Protein AF-A0A0R1SF06-F1 (afdb_monomer_lite)

Secondary structure (DSSP, 8-state):
---HHHHH--TT-EEEEE---TTTTS-EEEEHHHHHHHSSS--SEETTEEHHHHHHHHHHHHTT-----SS--S-EEEEPPP--GGGEEEEEE-

pLDDT: mean 83.61, std 7.46, range [47.97, 95.0]

Organism: NCBI:txid1423815

Radius of gyration: 17.24 Å; chains: 1; bounding box: 37×26×43 Å

Structure (mmCIF, N/CA/C/O backbone):
data_AF-A0A0R1SF06-F1
#
_entry.id   AF-A0A0R1SF06-F1
#
loop_
_atom_site.group_PDB
_atom_site.id
_atom_site.type_symbol
_atom_site.label_atom_id
_atom_site.label_alt_id
_atom_site.label_comp_id
_atom_site.label_asym_id
_atom_site.label_entity_id
_atom_site.label_seq_id
_atom_site.pdbx_PDB_ins_code
_atom_site.Cartn_x
_atom_site.Cartn_y
_atom_site.Cartn_z
_atom_site.occupancy
_atom_site.B_iso_or_equiv
_atom_site.auth_seq_id
_atom_site.auth_comp_id
_atom_site.auth_asym_id
_atom_site.auth_atom_id
_atom_site.pdbx_PDB_model_num
ATOM 1 N N . MET A 1 1 ? 2.999 -15.452 27.545 1.00 47.97 1 MET A N 1
ATOM 2 C CA . MET A 1 1 ? 3.098 -14.673 26.295 1.00 47.97 1 MET A CA 1
ATOM 3 C C . MET A 1 1 ? 2.108 -13.527 26.444 1.00 47.97 1 MET A C 1
ATOM 5 O O . MET A 1 1 ? 0.970 -13.825 26.784 1.00 47.97 1 MET A O 1
ATOM 9 N N . LYS A 1 2 ? 2.539 -12.262 26.366 1.00 64.94 2 LYS A N 1
ATOM 10 C CA . LYS A 1 2 ? 1.597 -11.126 26.392 1.00 64.94 2 LYS A CA 1
ATOM 11 C C . LYS A 1 2 ? 0.825 -11.097 25.072 1.00 64.94 2 LYS A C 1
ATOM 13 O O . LYS A 1 2 ? 1.355 -11.558 24.061 1.00 64.94 2 LYS A O 1
ATOM 18 N N . SER A 1 3 ? -0.422 -10.636 25.095 1.00 86.06 3 SER A N 1
ATOM 19 C CA . SER A 1 3 ? -1.187 -10.450 23.863 1.00 86.06 3 SER A CA 1
ATOM 20 C C . SER A 1 3 ? -0.543 -9.327 23.053 1.00 86.06 3 SER A C 1
ATOM 22 O O . SER A 1 3 ? -0.119 -8.333 23.635 1.00 86.06 3 SER A O 1
ATOM 24 N N . LEU A 1 4 ? -0.515 -9.437 21.721 1.00 79.56 4 LEU A N 1
ATOM 25 C CA . LEU A 1 4 ? -0.105 -8.325 20.849 1.00 79.56 4 LEU A CA 1
ATOM 26 C C . LEU A 1 4 ? -0.920 -7.054 21.155 1.00 79.56 4 LEU A C 1
ATOM 28 O O . LEU A 1 4 ? -0.399 -5.945 21.099 1.00 79.56 4 LEU A O 1
ATOM 32 N N . TRP A 1 5 ? -2.184 -7.216 21.562 1.00 80.75 5 TRP A N 1
ATOM 33 C CA . TRP A 1 5 ? -3.030 -6.104 21.995 1.00 80.75 5 TRP A CA 1
ATOM 34 C C . TRP A 1 5 ? -2.485 -5.363 23.215 1.00 80.75 5 TRP A C 1
ATOM 36 O O . TRP A 1 5 ? -2.641 -4.149 23.290 1.00 80.75 5 TRP A O 1
ATOM 46 N N . ASP A 1 6 ? -1.806 -6.054 24.131 1.00 83.44 6 ASP A N 1
ATOM 47 C CA . ASP A 1 6 ? -1.209 -5.422 25.312 1.00 83.44 6 ASP A CA 1
ATOM 48 C C . ASP A 1 6 ? -0.025 -4.518 24.929 1.00 83.44 6 ASP A C 1
ATOM 50 O O . ASP A 1 6 ? 0.304 -3.589 25.661 1.00 83.44 6 ASP A O 1
ATOM 54 N N . GLU A 1 7 ? 0.621 -4.784 23.788 1.00 83.69 7 GLU A N 1
ATOM 55 C CA . GLU A 1 7 ? 1.730 -3.980 23.256 1.00 83.69 7 GLU A CA 1
ATOM 56 C C . GLU A 1 7 ? 1.247 -2.806 22.397 1.00 83.69 7 GLU A C 1
ATOM 58 O O . GLU A 1 7 ? 1.929 -1.788 22.302 1.00 83.69 7 GLU A O 1
ATOM 63 N N . LEU A 1 8 ? 0.065 -2.928 21.786 1.00 81.25 8 LEU A N 1
ATOM 64 C CA . LEU A 1 8 ? -0.551 -1.870 20.980 1.00 81.25 8 LEU A CA 1
ATOM 65 C C . LEU A 1 8 ? -1.399 -0.903 21.820 1.00 81.25 8 LEU A C 1
ATOM 67 O O . LEU A 1 8 ? -1.599 0.242 21.412 1.00 81.25 8 LEU A O 1
ATOM 71 N N . ASN A 1 9 ? -1.869 -1.331 22.993 1.00 83.44 9 ASN A N 1
ATOM 72 C CA . ASN A 1 9 ? -2.647 -0.520 23.929 1.00 83.44 9 ASN A CA 1
ATOM 73 C C . ASN A 1 9 ? -1.744 0.384 24.790 1.00 83.44 9 ASN A C 1
ATOM 75 O O . ASN A 1 9 ? -1.633 0.227 26.007 1.00 83.44 9 ASN A O 1
ATOM 79 N N . VAL A 1 10 ? -1.038 1.301 24.130 1.00 82.81 10 VAL A N 1
ATOM 80 C CA . VAL A 1 10 ? -0.123 2.258 24.762 1.00 82.81 10 VAL A CA 1
ATOM 81 C C . VAL A 1 10 ? -0.706 3.658 24.650 1.00 82.81 10 VAL A C 1
ATOM 83 O O . 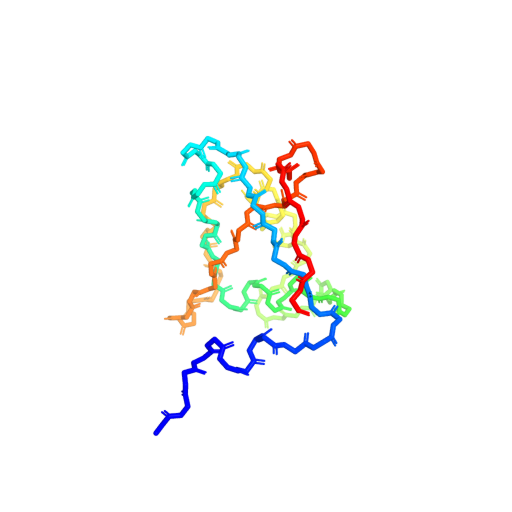VAL A 1 10 ? -1.178 4.066 23.590 1.00 82.81 10 VAL 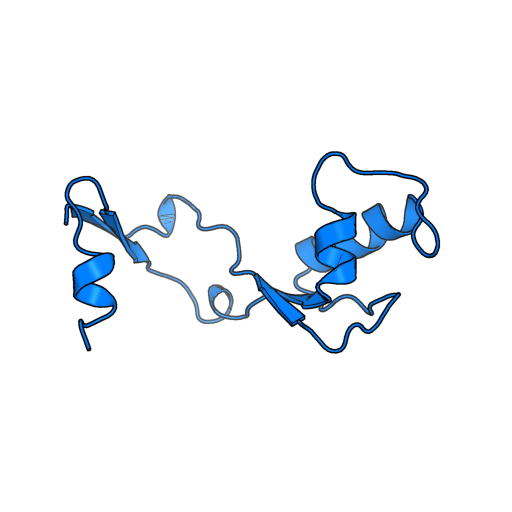A O 1
ATOM 86 N N . LYS A 1 11 ? -0.614 4.418 25.745 1.00 83.62 11 LYS A N 1
ATOM 87 C CA . LYS A 1 11 ? -1.095 5.798 25.820 1.00 83.62 11 LYS A CA 1
ATOM 88 C C . LYS A 1 11 ? -0.520 6.642 24.679 1.00 83.62 11 LYS A C 1
ATOM 90 O O . LYS A 1 11 ? 0.694 6.810 24.580 1.00 83.62 11 LYS A O 1
ATOM 95 N N . GLY A 1 12 ? -1.411 7.226 23.882 1.00 84.12 12 GLY A N 1
ATOM 96 C CA . GLY A 1 12 ? -1.063 8.039 22.711 1.00 84.12 12 GLY A CA 1
ATOM 97 C C . GLY A 1 12 ? -1.276 7.326 21.376 1.00 84.12 12 GLY A C 1
ATOM 98 O O . GLY A 1 12 ? -1.221 7.983 20.337 1.00 84.12 12 GLY A O 1
ATOM 99 N N . ASN A 1 13 ? -1.572 6.025 21.398 1.00 88.81 13 ASN A N 1
ATOM 100 C CA . ASN A 1 13 ? -2.025 5.307 20.217 1.00 88.81 13 ASN A CA 1
ATOM 101 C C . ASN A 1 13 ? -3.511 5.574 19.951 1.00 88.81 13 ASN A C 1
ATOM 103 O O . ASN A 1 13 ? -4.298 5.853 20.858 1.00 88.81 13 ASN A O 1
ATOM 107 N N . PHE A 1 14 ? -3.889 5.455 18.680 1.00 89.19 14 PHE A N 1
ATOM 108 C CA . PHE A 1 14 ? -5.270 5.572 18.233 1.00 89.19 14 PHE A CA 1
ATOM 109 C C . PHE A 1 14 ? -5.678 4.326 17.453 1.00 89.19 14 PHE A C 1
ATOM 111 O O . PHE A 1 14 ? -4.910 3.818 16.635 1.00 89.19 14 PHE A O 1
ATOM 118 N N . LEU A 1 15 ? -6.906 3.872 17.676 1.00 89.12 15 LEU A N 1
ATOM 119 C CA . LEU A 1 15 ? -7.579 2.881 16.849 1.00 89.12 15 LEU A CA 1
ATOM 120 C C . LEU A 1 15 ? -8.481 3.609 15.848 1.00 89.12 15 LEU A C 1
ATOM 122 O O . LEU A 1 15 ? -9.303 4.439 16.242 1.00 89.12 15 LEU A O 1
ATOM 126 N N . LEU A 1 16 ? -8.330 3.292 14.564 1.00 89.88 16 LEU A N 1
ATOM 127 C CA . LEU A 1 16 ? -9.155 3.836 13.487 1.00 89.88 16 LEU A CA 1
ATOM 128 C C . LEU A 1 16 ? -10.174 2.784 13.048 1.00 89.88 16 LEU A C 1
ATOM 130 O O . LEU A 1 16 ? -9.793 1.681 12.659 1.00 89.88 16 LEU A O 1
ATOM 134 N N . GLU A 1 17 ? -11.457 3.130 13.085 1.00 91.44 17 GLU A N 1
ATOM 135 C CA . GLU A 1 17 ? -12.501 2.358 12.410 1.00 91.44 17 GLU A CA 1
ATOM 136 C C . GLU A 1 17 ? -12.661 2.902 10.994 1.00 91.44 17 GLU A C 1
ATOM 138 O O . GLU A 1 17 ? -12.894 4.101 10.809 1.00 91.44 17 GLU A O 1
ATOM 143 N N . LEU A 1 18 ? -12.529 2.024 10.003 1.00 88.88 18 LEU A N 1
ATOM 144 C CA . LEU A 1 18 ? -12.602 2.392 8.596 1.00 88.88 18 LEU A CA 1
ATOM 145 C C . LEU A 1 18 ? -13.863 1.810 7.955 1.00 88.88 18 LEU A C 1
ATOM 147 O O . LEU A 1 18 ? -14.149 0.625 8.120 1.00 88.88 18 LEU A O 1
ATOM 151 N N . GLU A 1 19 ? -14.580 2.627 7.188 1.00 90.19 19 GLU A N 1
ATOM 152 C CA . GLU A 1 19 ? -15.711 2.199 6.364 1.00 90.19 19 GLU A CA 1
ATOM 153 C C . GLU A 1 19 ? -15.291 2.224 4.896 1.00 90.19 19 GLU A C 1
ATOM 155 O O . GLU A 1 19 ? -15.017 3.279 4.331 1.00 90.19 19 GLU A O 1
ATOM 160 N N . ASN A 1 20 ? -15.194 1.037 4.296 1.00 83.06 20 ASN A N 1
ATOM 161 C CA . ASN A 1 20 ? -14.627 0.843 2.968 1.00 83.06 20 ASN A CA 1
ATOM 162 C C . ASN A 1 20 ? -15.423 -0.179 2.160 1.00 83.06 20 ASN A C 1
ATOM 164 O O . ASN A 1 20 ? -16.055 -1.075 2.723 1.00 83.06 20 ASN A O 1
ATOM 168 N N . ASP A 1 21 ? -15.337 -0.083 0.835 1.00 79.88 21 ASP A N 1
ATOM 169 C CA . ASP A 1 21 ? -15.844 -1.123 -0.053 1.00 79.88 21 ASP A CA 1
ATOM 170 C C . ASP A 1 21 ? -14.912 -2.353 -0.090 1.00 79.88 21 ASP A C 1
ATOM 172 O O . ASP A 1 21 ? -13.773 -2.345 0.385 1.00 79.88 21 ASP A O 1
ATOM 176 N N . SER A 1 22 ? -15.397 -3.450 -0.673 1.00 71.00 22 SER A N 1
ATOM 177 C CA . SER A 1 22 ? -14.612 -4.679 -0.825 1.00 71.00 22 SER A CA 1
ATOM 178 C C . SER A 1 22 ? -13.394 -4.519 -1.743 1.00 71.00 22 SER A C 1
ATOM 180 O O . SER A 1 22 ? -12.494 -5.355 -1.698 1.00 71.00 22 SER A O 1
ATOM 182 N N . LEU A 1 23 ? -13.358 -3.481 -2.587 1.00 69.69 23 LEU A N 1
ATOM 183 C CA . LEU A 1 23 ? -12.243 -3.216 -3.497 1.00 69.69 23 LEU A CA 1
ATOM 184 C C . LEU A 1 23 ? -11.059 -2.592 -2.752 1.00 69.69 23 LEU A C 1
ATOM 186 O O . LEU A 1 23 ? -9.920 -2.891 -3.094 1.00 69.69 23 LEU A O 1
ATOM 190 N N . PHE A 1 24 ? -11.298 -1.812 -1.696 1.00 69.25 24 PHE A N 1
ATOM 191 C CA . PHE A 1 24 ? -10.248 -1.280 -0.823 1.00 69.25 24 PHE A CA 1
ATOM 192 C C . PHE A 1 24 ? -9.425 -2.383 -0.142 1.00 69.25 24 PHE A C 1
ATOM 194 O O . PHE A 1 24 ? -8.217 -2.246 0.042 1.00 69.25 24 PHE A O 1
ATOM 201 N N . LEU A 1 25 ? -10.061 -3.504 0.213 1.00 67.31 25 LEU A N 1
ATOM 202 C CA . LEU A 1 25 ? -9.369 -4.655 0.802 1.00 67.31 25 LEU A CA 1
ATOM 203 C C . LEU A 1 25 ? -8.531 -5.437 -0.220 1.00 67.31 25 LEU A C 1
ATOM 205 O O . LEU A 1 25 ? -7.772 -6.326 0.175 1.00 67.31 25 LEU A O 1
ATOM 209 N N . ASN A 1 26 ? -8.632 -5.112 -1.514 1.00 71.69 26 ASN A N 1
ATOM 210 C CA . ASN A 1 26 ? -7.800 -5.708 -2.547 1.00 71.69 26 ASN A CA 1
ATOM 211 C C . ASN A 1 26 ? -6.380 -5.146 -2.432 1.00 71.69 26 ASN A C 1
ATOM 213 O O . ASN A 1 26 ? -6.036 -4.098 -2.979 1.00 71.69 26 ASN A O 1
ATOM 217 N N . THR A 1 27 ? -5.577 -5.825 -1.623 1.00 75.38 27 THR A N 1
ATOM 218 C CA . THR A 1 27 ? -4.237 -5.383 -1.260 1.00 75.38 27 THR A CA 1
ATOM 219 C C . THR A 1 27 ? -3.343 -5.404 -2.493 1.00 75.38 27 THR A C 1
ATOM 221 O O . THR A 1 27 ? -3.327 -6.378 -3.248 1.00 75.38 27 THR A O 1
ATOM 224 N N . LEU A 1 28 ? -2.571 -4.338 -2.696 1.00 78.69 28 LEU A N 1
ATOM 225 C CA . LEU A 1 28 ? -1.598 -4.296 -3.776 1.00 78.69 28 LEU A CA 1
ATOM 226 C C . LEU A 1 28 ? -0.394 -5.139 -3.384 1.00 78.69 28 LEU A C 1
ATOM 228 O O . LEU A 1 28 ? 0.410 -4.756 -2.536 1.00 78.69 28 LEU A O 1
ATOM 232 N N . MET A 1 29 ? -0.305 -6.309 -4.001 1.00 82.81 29 MET A N 1
ATOM 233 C CA . MET A 1 29 ? 0.812 -7.226 -3.837 1.00 82.81 29 MET A CA 1
ATOM 234 C C . MET A 1 29 ? 1.990 -6.741 -4.685 1.00 82.81 29 MET A C 1
ATOM 236 O O . MET A 1 29 ? 1.860 -6.601 -5.902 1.00 82.81 29 MET A O 1
ATOM 240 N N . MET A 1 30 ? 3.132 -6.485 -4.051 1.00 86.50 30 MET A N 1
ATOM 241 C CA . MET A 1 30 ? 4.367 -6.058 -4.711 1.00 86.50 30 MET A CA 1
ATOM 242 C C . MET A 1 30 ? 5.547 -6.891 -4.216 1.00 86.50 30 MET A C 1
ATOM 244 O O . MET A 1 30 ? 5.607 -7.233 -3.039 1.00 86.50 30 MET A O 1
ATOM 248 N N . ASP A 1 31 ? 6.485 -7.223 -5.101 1.00 90.56 31 ASP A N 1
ATOM 249 C CA . ASP A 1 31 ? 7.745 -7.844 -4.683 1.00 90.56 31 ASP A CA 1
ATOM 250 C C . ASP A 1 31 ? 8.559 -6.874 -3.808 1.00 90.56 31 ASP A C 1
ATOM 252 O O . ASP A 1 31 ? 8.583 -5.668 -4.071 1.00 90.56 31 ASP A O 1
ATOM 256 N N . ILE A 1 32 ? 9.215 -7.382 -2.764 1.00 90.38 32 ILE A N 1
ATOM 257 C CA . ILE A 1 32 ? 9.997 -6.547 -1.846 1.00 90.38 32 ILE A CA 1
ATOM 258 C C . ILE A 1 32 ? 11.118 -5.777 -2.560 1.00 90.38 32 ILE A C 1
ATOM 260 O O . ILE A 1 32 ? 11.396 -4.642 -2.176 1.00 90.38 32 ILE A O 1
ATOM 264 N N . ASP A 1 33 ? 11.708 -6.335 -3.621 1.00 90.50 33 ASP A N 1
ATOM 265 C CA . ASP A 1 33 ? 12.787 -5.677 -4.367 1.00 90.50 33 ASP A CA 1
ATOM 266 C C . ASP A 1 33 ? 12.252 -4.474 -5.164 1.00 90.50 33 ASP A C 1
ATOM 268 O O . ASP A 1 33 ? 12.866 -3.404 -5.186 1.00 90.50 33 ASP A O 1
ATOM 272 N N . ASP A 1 34 ? 11.059 -4.610 -5.757 1.00 89.31 34 ASP A N 1
ATOM 273 C CA . ASP A 1 34 ? 10.367 -3.510 -6.441 1.00 89.31 34 ASP A CA 1
ATOM 274 C C . ASP A 1 34 ? 9.977 -2.403 -5.446 1.00 89.31 34 ASP A C 1
ATOM 276 O O . ASP A 1 34 ? 10.086 -1.216 -5.766 1.00 89.31 34 ASP A O 1
ATOM 280 N N . PHE A 1 35 ? 9.555 -2.779 -4.233 1.00 88.50 35 PHE A N 1
ATOM 281 C CA . PHE A 1 35 ? 9.241 -1.824 -3.172 1.00 88.50 35 PHE A CA 1
ATOM 282 C C . PHE A 1 35 ? 10.488 -1.058 -2.723 1.00 88.50 35 PHE A C 1
ATOM 284 O O . PHE A 1 35 ? 10.479 0.173 -2.703 1.00 88.50 35 PHE A O 1
ATOM 291 N N . GLN A 1 36 ? 11.575 -1.768 -2.410 1.00 88.94 36 GLN A N 1
ATOM 292 C CA . GLN A 1 36 ? 12.836 -1.166 -1.978 1.00 88.94 36 GLN A CA 1
ATOM 293 C C . GLN A 1 36 ? 13.433 -0.248 -3.044 1.00 88.94 36 GLN A C 1
ATOM 295 O O . GLN A 1 36 ? 13.948 0.817 -2.711 1.00 88.94 36 GLN A O 1
ATOM 300 N N . PHE A 1 37 ? 13.313 -0.610 -4.323 1.00 90.06 37 PHE A N 1
ATOM 301 C CA . PHE A 1 37 ? 13.746 0.242 -5.428 1.00 90.06 37 PHE A CA 1
ATOM 302 C C . PHE A 1 37 ? 12.995 1.586 -5.487 1.00 90.06 37 PHE A C 1
ATOM 304 O O . PHE A 1 37 ? 13.577 2.606 -5.859 1.00 90.06 37 PHE A O 1
ATOM 311 N N . LEU A 1 38 ? 11.715 1.609 -5.100 1.00 88.25 38 LEU A N 1
ATOM 312 C CA . LEU A 1 38 ? 10.905 2.829 -5.043 1.00 88.25 38 LEU A CA 1
ATOM 313 C C . LEU A 1 38 ? 11.074 3.632 -3.744 1.00 88.25 38 LEU A C 1
ATOM 315 O O . LEU A 1 38 ? 10.550 4.747 -3.651 1.00 88.25 38 LEU A O 1
ATOM 319 N N . MET A 1 39 ? 11.772 3.104 -2.737 1.00 88.31 39 MET A N 1
ATOM 320 C CA . MET A 1 39 ? 11.971 3.822 -1.482 1.00 88.31 39 MET A CA 1
ATOM 321 C C . MET A 1 39 ? 12.924 5.014 -1.668 1.00 88.31 39 MET A C 1
ATOM 323 O O . MET A 1 39 ? 13.960 4.891 -2.321 1.00 88.31 39 MET A O 1
ATOM 327 N N . PRO A 1 40 ? 12.626 6.180 -1.067 1.00 85.31 40 PRO A N 1
ATOM 328 C CA . PRO A 1 40 ? 13.562 7.295 -1.049 1.00 85.31 40 PRO A CA 1
ATOM 329 C C . PRO A 1 40 ? 14.882 6.949 -0.328 1.00 85.31 40 PRO A C 1
ATOM 331 O O . PRO A 1 40 ? 14.841 6.304 0.722 1.00 85.31 40 PRO A O 1
ATOM 334 N N . PRO A 1 41 ? 16.037 7.453 -0.808 1.00 86.50 41 PRO A N 1
ATOM 335 C CA . PRO A 1 41 ? 16.206 8.212 -2.047 1.00 86.50 41 PRO A CA 1
ATOM 336 C C . PRO A 1 41 ? 16.082 7.306 -3.281 1.00 86.50 41 PRO A C 1
ATOM 338 O O . PRO A 1 41 ? 16.752 6.283 -3.371 1.00 86.50 41 PRO A O 1
ATOM 341 N N . ILE A 1 42 ? 15.259 7.713 -4.252 1.00 83.25 42 ILE A N 1
ATOM 342 C CA . ILE A 1 42 ? 15.032 6.915 -5.461 1.00 83.25 42 ILE A CA 1
ATOM 343 C C . ILE A 1 42 ? 16.280 6.989 -6.344 1.00 83.25 42 ILE A C 1
ATOM 345 O O . ILE A 1 42 ? 16.636 8.056 -6.850 1.00 83.25 42 ILE A O 1
ATOM 349 N N . ILE A 1 43 ? 16.938 5.849 -6.537 1.00 84.00 43 ILE A N 1
ATOM 350 C CA . ILE A 1 43 ? 18.130 5.729 -7.378 1.00 84.00 43 ILE A CA 1
ATOM 351 C C . ILE A 1 43 ? 17.677 5.386 -8.801 1.00 84.00 43 ILE A C 1
ATOM 353 O O . ILE A 1 43 ? 17.192 4.291 -9.056 1.00 84.00 43 ILE A O 1
ATOM 357 N N . THR A 1 44 ? 17.847 6.296 -9.763 1.00 82.94 44 THR A N 1
ATOM 358 C CA . THR A 1 44 ? 17.369 6.103 -11.152 1.00 82.94 44 THR A CA 1
ATOM 359 C C . THR A 1 44 ? 18.189 5.095 -11.965 1.00 82.94 44 THR A C 1
ATOM 361 O O . THR A 1 44 ? 17.767 4.669 -13.043 1.00 82.94 44 THR A O 1
ATOM 364 N N . TRP A 1 45 ? 19.346 4.679 -11.448 1.00 82.19 45 TRP A N 1
ATOM 365 C CA . TRP A 1 45 ? 20.216 3.683 -12.060 1.00 82.19 45 TRP A CA 1
ATOM 366 C C . TRP A 1 45 ? 20.739 2.714 -10.995 1.00 82.19 45 TRP A C 1
ATOM 368 O O . TRP A 1 45 ? 21.669 3.030 -10.257 1.00 82.19 45 TRP A O 1
ATOM 378 N N . MET A 1 46 ? 20.123 1.536 -10.900 1.00 83.88 46 MET A N 1
ATOM 379 C CA . MET A 1 46 ? 20.503 0.495 -9.946 1.00 83.88 46 MET A CA 1
ATOM 380 C C . MET A 1 46 ? 20.252 -0.871 -10.585 1.00 83.88 46 MET A C 1
ATOM 382 O O . MET A 1 46 ? 19.142 -1.381 -10.467 1.00 83.88 46 MET A O 1
ATOM 386 N N . PRO A 1 47 ? 21.232 -1.474 -11.285 1.00 86.31 47 PRO A N 1
ATOM 387 C CA . PRO A 1 47 ? 21.032 -2.756 -11.956 1.00 86.31 47 PRO A CA 1
ATOM 388 C C . PRO A 1 47 ? 20.392 -3.808 -11.024 1.00 86.31 47 PRO A C 1
ATOM 390 O O . PRO A 1 47 ? 20.860 -3.958 -9.897 1.00 86.31 47 PRO A O 1
ATOM 393 N N . PRO A 1 48 ? 19.345 -4.535 -11.465 1.00 88.50 48 PRO A N 1
ATOM 394 C CA . PRO A 1 48 ? 18.790 -4.566 -12.823 1.00 88.50 48 PRO A CA 1
ATOM 395 C C . PRO A 1 48 ? 17.781 -3.448 -13.135 1.00 88.50 48 PRO A C 1
ATOM 397 O O . PRO A 1 48 ? 17.294 -3.371 -14.264 1.00 88.50 48 PRO A O 1
ATOM 400 N N . TYR A 1 49 ? 17.438 -2.606 -12.169 1.00 90.38 49 TYR A N 1
ATOM 401 C CA . TYR A 1 49 ? 16.467 -1.529 -12.289 1.00 90.38 49 TYR A CA 1
ATOM 402 C C . TYR A 1 49 ? 17.019 -0.274 -12.975 1.00 90.38 49 TYR A C 1
ATOM 404 O O . TYR A 1 49 ? 18.212 0.041 -12.938 1.00 90.38 49 TYR A O 1
ATOM 412 N N . ASN A 1 50 ? 16.118 0.458 -13.622 1.00 91.38 50 ASN A N 1
ATOM 413 C CA . ASN A 1 50 ? 16.387 1.758 -14.219 1.00 91.38 50 ASN A CA 1
ATOM 414 C C . ASN A 1 50 ? 15.161 2.677 -14.109 1.00 91.38 50 ASN A C 1
ATOM 416 O O . ASN A 1 50 ? 14.090 2.271 -13.666 1.00 91.38 50 ASN A O 1
ATOM 420 N N . GLU A 1 51 ? 15.299 3.917 -14.562 1.00 91.19 51 GLU A N 1
ATOM 421 C CA . GLU A 1 51 ? 14.239 4.926 -14.505 1.00 91.19 51 GLU A CA 1
ATOM 422 C C . GLU A 1 51 ? 12.907 4.491 -15.153 1.00 91.19 51 GLU A C 1
ATOM 424 O O . GLU A 1 51 ? 11.828 4.821 -14.656 1.00 91.19 51 GLU A O 1
ATOM 429 N N . SER A 1 52 ? 12.947 3.684 -16.220 1.00 90.94 52 SER A N 1
ATOM 430 C CA . SER A 1 52 ? 11.717 3.175 -16.846 1.00 90.94 52 SER A CA 1
ATOM 431 C C . SER A 1 52 ? 10.952 2.202 -15.940 1.00 90.94 52 SER A C 1
ATOM 433 O O . SER A 1 52 ? 9.722 2.131 -16.016 1.00 90.94 52 SER A O 1
ATOM 435 N N . ASP A 1 53 ? 11.648 1.503 -15.036 1.00 90.69 53 ASP A N 1
ATOM 436 C CA . ASP A 1 53 ? 11.013 0.645 -14.037 1.00 90.69 53 ASP A CA 1
ATOM 437 C C . ASP A 1 53 ? 10.239 1.455 -13.003 1.00 90.69 53 ASP A C 1
ATOM 439 O O . ASP A 1 53 ? 9.158 1.025 -12.615 1.00 90.69 53 ASP A O 1
ATOM 443 N N . ILE A 1 54 ? 10.717 2.647 -12.628 1.00 89.75 54 ILE A N 1
ATOM 444 C CA . ILE A 1 54 ? 9.986 3.550 -11.725 1.00 89.75 54 ILE A CA 1
ATOM 445 C C . ILE A 1 54 ? 8.618 3.854 -12.333 1.00 89.75 54 ILE A C 1
ATOM 447 O O . ILE A 1 54 ? 7.580 3.607 -11.721 1.00 89.75 54 ILE A O 1
ATOM 451 N N . THR A 1 55 ? 8.617 4.321 -13.584 1.00 89.31 55 THR A N 1
ATOM 452 C CA . THR A 1 55 ? 7.390 4.689 -14.300 1.00 89.31 55 THR A CA 1
ATOM 453 C C . THR A 1 55 ? 6.450 3.490 -14.440 1.00 89.31 55 THR A C 1
ATOM 455 O O . THR A 1 55 ? 5.245 3.609 -14.224 1.00 89.31 55 THR A O 1
ATOM 458 N N . ARG A 1 56 ? 6.988 2.310 -14.770 1.00 89.56 56 ARG A N 1
ATOM 459 C CA . ARG A 1 56 ? 6.213 1.069 -14.883 1.00 89.56 56 ARG A CA 1
ATOM 460 C C . ARG A 1 56 ? 5.572 0.666 -13.554 1.00 89.56 56 ARG A C 1
ATOM 462 O O . ARG A 1 56 ? 4.373 0.400 -13.532 1.00 89.56 56 ARG A O 1
ATOM 469 N N . ILE A 1 57 ? 6.349 0.598 -12.471 1.00 87.00 57 ILE A N 1
ATOM 470 C CA . ILE A 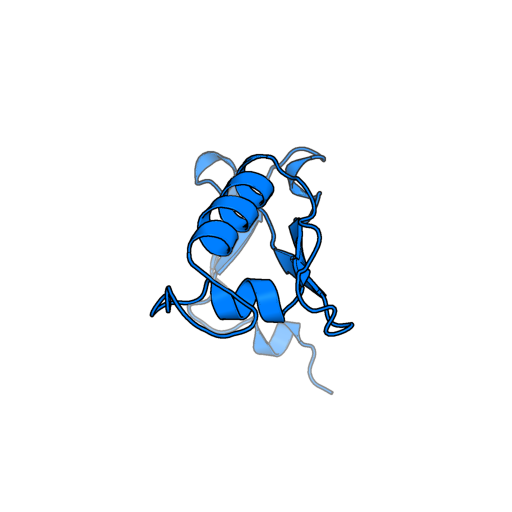1 57 ? 5.858 0.141 -11.166 1.00 87.00 57 ILE A CA 1
ATOM 471 C C . ILE A 1 57 ? 4.832 1.148 -10.624 1.00 87.00 57 ILE A C 1
ATOM 473 O O . ILE A 1 57 ? 3.735 0.739 -10.253 1.00 87.00 57 ILE A O 1
ATOM 477 N N . VAL A 1 58 ? 5.108 2.457 -10.688 1.00 85.25 58 VAL A N 1
ATOM 478 C CA . VAL A 1 58 ? 4.174 3.511 -10.244 1.00 85.25 58 VAL A CA 1
ATOM 479 C C . VAL A 1 58 ? 2.850 3.469 -11.014 1.00 85.25 58 VAL A C 1
ATOM 481 O O . VAL A 1 58 ? 1.786 3.483 -10.396 1.00 85.25 58 VAL A O 1
ATOM 484 N N . ASN A 1 59 ? 2.884 3.352 -12.346 1.00 84.81 59 ASN A N 1
ATOM 485 C CA . ASN A 1 59 ? 1.661 3.259 -13.151 1.00 84.81 59 ASN A CA 1
ATOM 486 C C . ASN A 1 59 ? 0.834 2.007 -12.818 1.00 84.81 59 ASN A C 1
ATOM 488 O O . ASN A 1 59 ? -0.396 2.062 -12.832 1.00 84.81 59 ASN A O 1
ATOM 492 N N . ASN A 1 60 ? 1.490 0.883 -12.515 1.00 83.50 60 ASN A N 1
ATOM 493 C CA . ASN A 1 60 ? 0.806 -0.349 -12.125 1.00 83.50 60 ASN A CA 1
ATOM 494 C C . ASN A 1 60 ? 0.119 -0.199 -10.761 1.00 83.50 60 ASN A C 1
ATOM 496 O O . ASN A 1 60 ? -1.063 -0.519 -10.654 1.00 83.50 60 ASN A O 1
ATOM 500 N N . ILE A 1 61 ? 0.809 0.373 -9.764 1.00 80.38 61 ILE A N 1
ATOM 501 C CA . ILE A 1 61 ? 0.231 0.700 -8.447 1.00 80.38 61 ILE A CA 1
ATOM 502 C C . ILE A 1 61 ? -1.018 1.570 -8.621 1.00 80.38 61 IL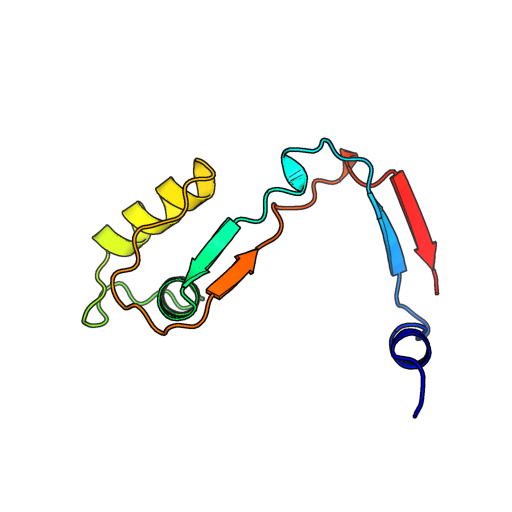E A C 1
ATOM 504 O O . ILE A 1 61 ? -2.080 1.238 -8.101 1.00 80.38 61 ILE A O 1
ATOM 508 N N . GLN A 1 62 ? -0.918 2.654 -9.399 1.00 77.25 62 GLN A N 1
ATOM 509 C CA . GLN A 1 62 ? -2.029 3.587 -9.631 1.00 77.25 62 GLN A CA 1
ATOM 510 C C . GLN A 1 62 ? -3.245 2.932 -10.299 1.00 77.25 62 GLN A C 1
ATOM 512 O O . GLN A 1 62 ? -4.370 3.388 -10.112 1.00 77.25 62 GLN A O 1
ATOM 517 N N . ARG A 1 63 ? -3.035 1.869 -11.082 1.00 77.38 63 ARG A N 1
ATOM 518 C CA . ARG A 1 63 ? -4.097 1.120 -11.773 1.00 77.38 63 ARG A CA 1
ATOM 519 C C . ARG A 1 63 ? -4.579 -0.106 -11.001 1.00 77.38 63 ARG A C 1
ATOM 521 O O . ARG A 1 63 ? -5.386 -0.863 -11.536 1.00 77.38 63 ARG A O 1
ATOM 528 N N . GLY A 1 64 ? -4.069 -0.341 -9.792 1.00 74.12 64 GLY A N 1
ATOM 529 C CA . GLY A 1 64 ? -4.390 -1.542 -9.026 1.00 74.12 64 GLY A CA 1
ATOM 530 C C . GLY A 1 64 ? -3.864 -2.836 -9.664 1.00 74.12 64 GLY A C 1
ATOM 531 O O . GLY A 1 64 ? -4.407 -3.910 -9.422 1.00 74.12 64 GLY A O 1
ATOM 532 N N . GLN A 1 65 ? -2.859 -2.749 -10.539 1.00 78.25 65 GLN A N 1
ATOM 533 C CA . GLN A 1 65 ? -2.305 -3.894 -11.257 1.00 78.25 65 GLN A CA 1
ATOM 534 C C . GLN A 1 65 ? -1.112 -4.456 -10.493 1.00 78.25 65 GLN A C 1
ATOM 536 O O . GLN A 1 65 ? -0.198 -3.713 -10.144 1.00 78.25 65 GLN A O 1
ATOM 541 N N . ILE A 1 66 ? -1.089 -5.776 -10.293 1.00 71.81 66 ILE A N 1
ATOM 542 C CA . ILE A 1 66 ? 0.069 -6.468 -9.717 1.00 71.81 66 ILE A CA 1
ATOM 543 C C . ILE A 1 66 ? 1.228 -6.340 -10.718 1.00 71.81 66 ILE A C 1
ATOM 545 O O . ILE A 1 66 ? 1.136 -6.885 -11.827 1.00 71.81 66 ILE A O 1
ATOM 549 N N . PRO A 1 67 ? 2.299 -5.591 -10.396 1.00 69.69 67 PRO A N 1
ATOM 550 C CA . PRO A 1 67 ? 3.392 -5.393 -11.327 1.00 69.69 67 PRO A CA 1
ATOM 551 C C . PRO A 1 67 ? 4.104 -6.725 -11.570 1.00 69.69 67 PRO A C 1
ATOM 553 O O . PRO A 1 67 ? 4.417 -7.465 -10.642 1.00 69.69 67 PRO A O 1
ATOM 556 N N . ARG A 1 68 ? 4.415 -7.028 -12.835 1.00 78.44 68 ARG A N 1
ATOM 557 C CA . ARG A 1 68 ? 5.384 -8.087 -13.129 1.00 78.44 68 ARG A CA 1
ATOM 558 C C . ARG A 1 68 ? 6.735 -7.634 -12.583 1.00 78.44 68 ARG A C 1
ATOM 560 O O . ARG A 1 68 ? 7.283 -6.648 -13.083 1.00 78.44 68 ARG A O 1
ATOM 567 N N . THR A 1 69 ? 7.238 -8.328 -11.571 1.00 82.81 69 THR A N 1
ATOM 568 C CA . THR A 1 69 ? 8.504 -7.950 -10.949 1.00 82.81 69 THR A CA 1
ATOM 569 C C . THR A 1 69 ? 9.698 -8.263 -11.846 1.00 82.81 69 THR A C 1
ATOM 571 O O . THR A 1 69 ? 9.669 -9.204 -12.650 1.00 82.81 69 THR A O 1
ATOM 574 N N . LYS A 1 70 ? 10.731 -7.422 -11.747 1.00 86.38 70 LYS A N 1
ATOM 575 C CA . LYS A 1 70 ? 11.992 -7.597 -12.475 1.00 86.38 70 LYS A CA 1
ATOM 576 C C . LYS A 1 70 ? 12.897 -8.612 -11.782 1.00 86.38 70 LYS A C 1
ATOM 578 O O . LYS A 1 70 ? 13.617 -9.341 -12.462 1.00 86.38 70 LYS A O 1
ATOM 583 N N . MET A 1 71 ? 12.814 -8.672 -10.457 1.00 86.00 71 MET A N 1
ATOM 584 C CA . MET A 1 71 ? 13.471 -9.655 -9.611 1.00 86.00 71 MET A CA 1
ATOM 585 C C . MET A 1 71 ? 12.417 -10.323 -8.746 1.00 86.00 71 MET A C 1
ATOM 587 O O . MET A 1 71 ? 11.741 -9.666 -7.976 1.00 86.00 71 MET A O 1
ATOM 591 N N . ASN A 1 72 ? 12.260 -11.634 -8.894 1.00 85.06 72 ASN A N 1
ATOM 592 C CA . ASN A 1 72 ? 11.382 -12.384 -8.009 1.00 85.06 72 ASN A CA 1
ATOM 593 C C . ASN A 1 72 ? 12.178 -12.779 -6.765 1.00 85.06 72 ASN A C 1
ATOM 595 O O . ASN A 1 72 ? 12.903 -13.777 -6.797 1.00 85.06 72 ASN A O 1
ATOM 599 N N . SER A 1 73 ? 12.048 -11.999 -5.697 1.00 87.69 73 SER A N 1
ATOM 600 C CA . SER A 1 73 ? 12.666 -12.300 -4.402 1.00 87.69 73 SER A CA 1
ATOM 601 C C . SER A 1 73 ? 12.008 -13.501 -3.710 1.00 87.69 73 SER A C 1
ATOM 603 O O . SER A 1 73 ? 12.562 -14.068 -2.769 1.00 87.69 73 SER A O 1
ATOM 605 N N . GLY A 1 74 ? 10.806 -13.891 -4.157 1.00 88.12 74 GLY A N 1
ATOM 606 C CA . GLY A 1 74 ? 9.941 -14.845 -3.466 1.00 88.12 74 GLY A CA 1
ATOM 607 C C . GLY A 1 74 ? 9.251 -14.253 -2.233 1.00 88.12 74 GLY A C 1
ATOM 608 O O . GLY A 1 74 ? 8.546 -14.978 -1.530 1.00 88.12 74 GLY A O 1
ATOM 609 N N . VAL A 1 75 ? 9.432 -12.953 -1.972 1.00 87.94 75 VAL A N 1
ATOM 610 C CA . VAL A 1 75 ? 8.851 -12.225 -0.844 1.00 87.94 75 VAL A CA 1
ATOM 611 C C . VAL A 1 75 ? 7.985 -11.088 -1.373 1.00 87.94 75 VAL A C 1
ATOM 613 O O . VAL A 1 75 ? 8.435 -10.205 -2.097 1.00 87.94 75 VAL A O 1
ATOM 616 N N . THR A 1 76 ? 6.714 -11.096 -0.986 1.0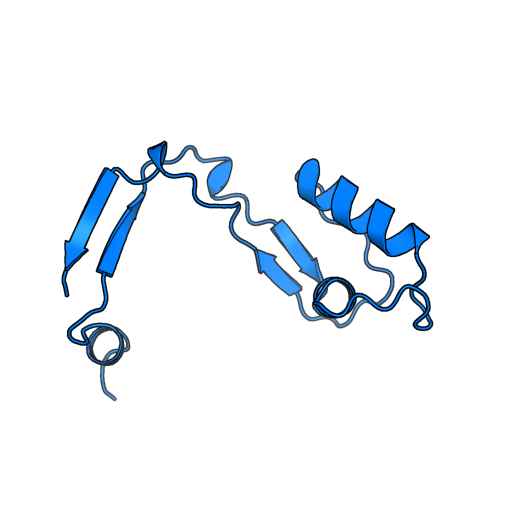0 85.38 76 THR A N 1
ATOM 617 C CA . THR A 1 76 ? 5.739 -10.084 -1.398 1.00 85.38 76 THR A CA 1
ATOM 618 C C . THR A 1 76 ? 5.310 -9.254 -0.200 1.00 85.38 76 THR A C 1
ATOM 620 O O . THR A 1 76 ? 4.954 -9.795 0.847 1.00 85.38 76 THR A O 1
ATOM 623 N N . GLN A 1 77 ? 5.303 -7.938 -0.371 1.00 84.88 77 GLN A N 1
ATOM 624 C CA . GLN A 1 77 ? 4.708 -7.000 0.562 1.00 84.88 77 GLN A CA 1
ATOM 625 C C . GLN A 1 77 ? 3.301 -6.629 0.089 1.00 84.88 77 GLN A C 1
ATOM 627 O O . GLN A 1 77 ? 3.083 -6.235 -1.059 1.00 84.88 77 GLN A O 1
ATOM 632 N N . ALA A 1 78 ? 2.332 -6.779 0.989 1.00 83.62 78 ALA A N 1
ATOM 633 C CA . ALA A 1 78 ? 0.952 -6.392 0.752 1.00 83.62 78 ALA A CA 1
ATOM 634 C C . ALA A 1 78 ? 0.763 -4.932 1.188 1.00 83.62 78 ALA A C 1
ATOM 636 O O . ALA A 1 78 ? 0.881 -4.609 2.372 1.00 83.62 78 ALA A O 1
ATOM 637 N N . HIS A 1 79 ? 0.475 -4.046 0.238 1.00 77.38 79 H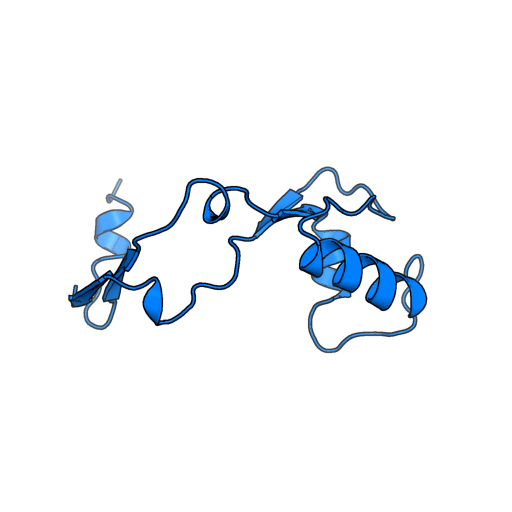IS A N 1
ATOM 638 C CA . HIS A 1 79 ? 0.191 -2.641 0.510 1.00 77.38 79 HIS A CA 1
ATOM 639 C C . HIS A 1 79 ? -1.313 -2.393 0.525 1.00 77.38 79 HIS A C 1
ATOM 641 O O . HIS A 1 79 ? -1.997 -2.563 -0.488 1.00 77.38 79 HIS A O 1
ATOM 647 N N . LEU A 1 80 ? -1.828 -1.975 1.681 1.00 72.62 80 LEU A N 1
ATOM 648 C CA . LEU A 1 80 ? -3.170 -1.412 1.742 1.00 72.62 80 LEU A CA 1
ATOM 649 C C . LEU A 1 80 ? -3.198 -0.120 0.916 1.00 72.62 80 LEU A C 1
ATOM 651 O O . LEU A 1 80 ? -2.241 0.663 0.989 1.00 72.62 80 LEU A O 1
ATOM 655 N N . PRO A 1 81 ? -4.266 0.119 0.137 1.00 73.31 81 PRO A N 1
ATOM 656 C CA . PRO A 1 81 ? -4.470 1.408 -0.497 1.00 73.31 81 PRO A CA 1
ATOM 657 C C . PRO A 1 81 ? -4.418 2.535 0.537 1.00 73.31 81 PRO A C 1
ATOM 659 O O . PRO A 1 81 ? -4.695 2.342 1.723 1.00 73.31 81 PRO A O 1
ATOM 662 N N . TYR A 1 82 ? -4.053 3.727 0.073 1.00 76.50 82 TYR A N 1
ATOM 663 C CA . TYR A 1 82 ? -4.011 4.911 0.920 1.00 76.50 82 TYR A CA 1
ATOM 664 C C . TYR A 1 82 ? -5.368 5.131 1.606 1.00 76.50 82 TYR A C 1
ATOM 666 O O . TYR A 1 82 ? -6.387 5.242 0.925 1.00 76.50 82 TYR A O 1
ATOM 674 N N . ILE A 1 83 ? -5.366 5.199 2.943 1.00 81.88 83 ILE A N 1
ATOM 675 C CA . ILE A 1 83 ? -6.562 5.511 3.733 1.00 81.88 83 ILE A CA 1
ATOM 676 C C . ILE A 1 83 ? -6.851 7.004 3.577 1.00 81.88 83 ILE A C 1
ATOM 678 O O . ILE A 1 83 ? -6.114 7.854 4.082 1.00 81.88 83 ILE A O 1
ATOM 682 N N . GLN A 1 84 ? -7.931 7.319 2.878 1.00 81.75 84 GLN A N 1
ATOM 683 C CA . GLN A 1 84 ? -8.477 8.660 2.771 1.00 81.75 84 GLN A CA 1
ATOM 684 C C . GLN A 1 84 ? -9.208 9.045 4.059 1.00 81.75 84 GLN A C 1
ATOM 686 O O . GLN A 1 84 ? -9.668 8.210 4.838 1.00 81.75 84 GLN A O 1
ATOM 691 N N . ARG A 1 85 ? -9.300 10.350 4.313 1.00 85.81 85 ARG A N 1
ATOM 692 C CA . ARG A 1 85 ? -9.871 10.870 5.561 1.00 85.81 85 ARG A CA 1
ATOM 693 C C . ARG A 1 85 ? -11.366 10.578 5.701 1.00 85.81 85 ARG A C 1
ATOM 695 O O . ARG A 1 85 ? -11.831 10.384 6.816 1.00 85.81 85 ARG A O 1
ATOM 702 N N . ASP A 1 86 ? -12.097 10.581 4.595 1.00 89.06 86 ASP A N 1
ATOM 703 C CA . ASP A 1 86 ? -13.529 10.275 4.522 1.00 89.06 86 ASP A CA 1
ATOM 704 C C . ASP A 1 86 ? -13.845 8.793 4.774 1.00 89.06 86 ASP A C 1
ATOM 706 O O . ASP A 1 86 ? -14.961 8.471 5.167 1.00 89.06 86 ASP A O 1
ATOM 710 N N . GLN A 1 87 ? -12.855 7.909 4.630 1.00 87.06 87 GLN A N 1
ATOM 711 C CA . GLN A 1 87 ? -12.959 6.490 4.976 1.00 87.06 87 GLN A CA 1
ATOM 712 C C . GLN A 1 87 ? -12.858 6.240 6.491 1.00 87.06 87 GLN A C 1
ATOM 714 O O . GLN A 1 87 ? -13.162 5.142 6.953 1.00 87.06 87 GLN A O 1
ATOM 719 N N . ILE A 1 88 ? -12.423 7.228 7.285 1.00 91.56 88 ILE A N 1
ATOM 720 C CA . ILE A 1 88 ? -12.316 7.107 8.745 1.00 91.56 88 ILE A CA 1
ATOM 721 C C . ILE A 1 88 ? -13.672 7.425 9.372 1.00 91.56 88 ILE A C 1
ATOM 723 O O . ILE A 1 88 ? -14.100 8.579 9.408 1.00 91.56 88 ILE A O 1
ATOM 727 N N . LYS A 1 89 ? -14.321 6.401 9.922 1.00 95.00 89 LYS A N 1
ATOM 728 C CA . LYS A 1 89 ? -15.625 6.523 10.576 1.00 95.00 89 LYS A CA 1
ATOM 729 C C . LYS A 1 89 ? -15.496 7.002 12.015 1.00 95.00 89 LYS A C 1
ATOM 731 O O . LYS A 1 89 ? -16.200 7.920 12.425 1.00 95.00 89 LYS A O 1
ATOM 736 N N . ASN A 1 90 ? -14.577 6.397 12.767 1.00 95.00 90 ASN A N 1
ATOM 737 C CA . ASN A 1 90 ? -14.320 6.725 14.166 1.00 95.00 90 ASN A CA 1
ATOM 738 C C . ASN A 1 90 ? -12.825 6.653 14.492 1.00 95.00 90 ASN A C 1
ATOM 740 O O . ASN A 1 90 ? -12.058 5.924 13.859 1.00 95.00 90 ASN A O 1
ATOM 744 N N . ILE A 1 91 ? -12.429 7.406 15.520 1.00 92.25 91 ILE A N 1
ATOM 745 C CA . ILE A 1 91 ? -11.082 7.408 16.093 1.00 92.25 91 ILE A CA 1
ATOM 746 C C . ILE A 1 91 ? -11.221 7.209 17.599 1.00 92.25 91 ILE A C 1
ATOM 748 O O . ILE A 1 91 ? -11.871 8.010 18.270 1.00 92.25 91 ILE A O 1
ATOM 752 N N . TYR A 1 92 ? -10.583 6.173 18.131 1.00 90.00 92 TYR A N 1
ATOM 753 C CA . TYR A 1 92 ? -10.586 5.867 19.558 1.00 90.00 92 TYR A CA 1
ATOM 754 C C . TYR A 1 92 ? -9.182 6.045 20.120 1.00 90.00 92 TYR A C 1
ATOM 756 O O . TYR A 1 92 ? -8.231 5.472 19.595 1.00 90.00 92 TYR A O 1
ATOM 764 N N . SER A 1 93 ? -9.038 6.833 21.182 1.00 88.88 93 SER A N 1
ATOM 765 C CA . SER A 1 93 ? -7.797 6.875 21.959 1.00 88.88 93 SER A CA 1
ATOM 766 C C . SER A 1 93 ? -7.676 5.610 22.805 1.00 88.88 93 SER A C 1
ATOM 768 O O . SER A 1 93 ? -8.644 5.259 23.487 1.00 88.88 93 SER A O 1
ATOM 770 N N . LEU A 1 94 ? -6.505 4.975 22.767 1.00 80.00 94 LEU A N 1
ATOM 771 C CA . LEU A 1 94 ? -6.156 3.810 23.583 1.00 80.00 94 LEU A CA 1
ATOM 772 C C . LEU A 1 94 ? -5.525 4.231 24.923 1.00 80.00 94 LEU A C 1
ATOM 774 O O . LEU A 1 94 ? -4.658 5.145 24.924 1.00 80.00 94 LEU A O 1
#

Foldseek 3Di:
DDDVVVVQQDFPHKDFDFDDDPVLVLWAKEAPVLVVCQDPVNDQDDPPHHVVSNVQVVVCVVVSHRGPDPDRPVDIDTHRPDDDPVRGPDMDGD

Sequence (94 aa):
MKSLWDELNVKGNFLLELENDSLFLNTLMMDIDDFQFLMPPIITWMPPYNESDITRIVNNIQRGQIPRTKMNSGVTQAHLPYIQRDQIKNIYSL